Protein AF-A0A7K1FQ31-F1 (afdb_monomer)

pLDDT: mean 91.93, std 6.87, range [58.38, 97.62]

Sequence (81 aa):
MLTQVPLLVVQPPAATDPTVRIFTPPRHATADHVYLSGPGPLHSSCGECGRILLRGQRSVHHVPGIYFVCPGCGACNALPG

Mean predicted aligned error: 3.58 Å

Structure (mmCIF, N/CA/C/O backbone):
data_AF-A0A7K1FQ31-F1
#
_entry.id   AF-A0A7K1FQ31-F1
#
loop_
_atom_site.group_PDB
_atom_site.id
_atom_site.type_symbol
_atom_site.label_atom_id
_atom_site.label_alt_id
_atom_site.label_comp_id
_atom_site.label_asym_id
_atom_site.label_entity_id
_atom_site.label_seq_id
_atom_site.pdbx_PDB_ins_code
_atom_site.Cartn_x
_atom_site.Cartn_y
_atom_site.Cartn_z
_atom_site.occupancy
_atom_site.B_iso_or_equiv
_atom_site.auth_seq_id
_atom_site.auth_comp_id
_atom_site.auth_asym_id
_atom_site.auth_atom_id
_atom_site.pdbx_PDB_model_num
ATOM 1 N N . MET A 1 1 ? -13.142 8.804 16.424 1.00 58.38 1 MET A N 1
ATOM 2 C CA . MET A 1 1 ? -13.417 8.480 15.009 1.00 58.38 1 MET A CA 1
ATOM 3 C C . MET A 1 1 ? -12.163 7.864 14.423 1.00 58.38 1 MET A C 1
ATOM 5 O O . MET A 1 1 ? -11.091 8.398 14.674 1.00 58.38 1 MET A O 1
ATOM 9 N N . LEU A 1 2 ? -12.282 6.732 13.731 1.00 72.31 2 LEU A N 1
ATOM 10 C CA . LEU A 1 2 ? -11.181 6.181 12.940 1.00 72.31 2 LEU A CA 1
ATOM 11 C C . LEU A 1 2 ? -11.135 6.945 11.616 1.00 72.31 2 LEU A C 1
ATOM 13 O O . LEU A 1 2 ? -12.178 7.129 10.990 1.00 72.31 2 LEU A O 1
ATOM 17 N N . THR A 1 3 ? -9.954 7.404 11.214 1.00 89.44 3 THR A N 1
ATOM 18 C CA . THR A 1 3 ? -9.781 8.141 9.956 1.00 89.44 3 THR A CA 1
ATOM 19 C C . THR A 1 3 ? -9.209 7.195 8.917 1.00 89.44 3 THR A C 1
ATOM 21 O O . THR A 1 3 ? -8.176 6.566 9.149 1.00 89.44 3 THR A O 1
ATOM 24 N N . GLN A 1 4 ? -9.861 7.108 7.762 1.00 91.88 4 GLN A N 1
ATOM 25 C CA . GLN A 1 4 ? -9.377 6.322 6.635 1.00 91.88 4 GLN A CA 1
ATOM 26 C C . GLN A 1 4 ? -8.802 7.246 5.561 1.00 91.88 4 GLN A C 1
ATOM 28 O O . GLN A 1 4 ? -9.445 8.214 5.164 1.00 91.88 4 GLN A O 1
ATOM 33 N N . VAL A 1 5 ? -7.594 6.937 5.097 1.00 93.56 5 VAL A N 1
ATOM 34 C CA . VAL A 1 5 ? -6.878 7.676 4.055 1.00 93.56 5 VAL A CA 1
ATOM 35 C C . VAL A 1 5 ? -6.694 6.751 2.849 1.00 93.56 5 VAL A C 1
ATOM 37 O O . VAL A 1 5 ? -6.018 5.726 2.978 1.00 93.56 5 VAL A O 1
ATOM 40 N N . PRO A 1 6 ? -7.280 7.056 1.681 1.00 95.75 6 PRO A N 1
ATOM 41 C CA . PRO A 1 6 ? -7.015 6.280 0.480 1.00 95.75 6 PRO A CA 1
ATOM 42 C C . PRO A 1 6 ? -5.570 6.499 0.018 1.00 95.75 6 PRO A C 1
ATOM 44 O O . PRO A 1 6 ? -5.062 7.619 0.008 1.00 95.75 6 PRO A O 1
ATOM 47 N N . LEU A 1 7 ? -4.904 5.410 -0.350 1.00 96.44 7 LEU A N 1
ATOM 48 C CA . LEU A 1 7 ? -3.597 5.436 -0.994 1.00 96.44 7 LEU A CA 1
ATOM 49 C C . LEU A 1 7 ? -3.730 5.818 -2.470 1.00 96.44 7 LEU A C 1
ATOM 51 O O . LEU A 1 7 ? -4.792 5.663 -3.070 1.00 96.44 7 LEU A O 1
ATOM 55 N N . LEU A 1 8 ? -2.635 6.281 -3.067 1.00 96.75 8 LEU A N 1
ATOM 56 C CA . LEU A 1 8 ? -2.596 6.612 -4.488 1.00 96.75 8 LEU A CA 1
ATOM 57 C C . LEU A 1 8 ? -2.365 5.347 -5.312 1.00 96.75 8 LEU A C 1
ATOM 59 O O . LEU A 1 8 ? -1.381 4.641 -5.090 1.00 96.75 8 LEU A O 1
ATOM 63 N N . VAL A 1 9 ? -3.248 5.076 -6.274 1.00 97.25 9 VAL A N 1
ATOM 64 C CA . VAL A 1 9 ? -3.033 4.016 -7.267 1.00 97.25 9 VAL A CA 1
ATOM 65 C C . VAL A 1 9 ? -2.021 4.512 -8.291 1.00 97.25 9 VAL A C 1
ATOM 67 O O . VAL A 1 9 ? -2.198 5.571 -8.889 1.00 97.25 9 VAL A O 1
ATOM 70 N N . VAL A 1 10 ? -0.956 3.744 -8.491 1.00 95.88 10 VAL A N 1
ATOM 71 C CA . VAL A 1 10 ? 0.143 4.091 -9.396 1.00 95.88 10 VAL A CA 1
ATOM 72 C C . VAL A 1 10 ? 0.463 2.929 -10.325 1.00 95.88 10 VAL A C 1
ATOM 74 O O . VAL A 1 10 ? 0.161 1.770 -10.033 1.00 95.88 10 VAL A O 1
ATOM 77 N N . GLN A 1 11 ? 1.118 3.233 -11.442 1.00 93.75 11 GLN A N 1
ATOM 78 C CA . GLN A 1 11 ? 1.759 2.193 -12.238 1.00 93.75 11 GLN A CA 1
ATOM 79 C C . GLN A 1 11 ? 2.903 1.569 -11.425 1.00 93.75 11 GLN A C 1
ATOM 81 O O . GLN A 1 11 ? 3.674 2.314 -10.810 1.00 93.75 11 GLN A O 1
ATOM 86 N N . PRO A 1 12 ? 3.033 0.230 -11.392 1.00 87.94 12 PRO A N 1
ATOM 87 C CA . PRO A 1 12 ? 4.185 -0.407 -10.776 1.00 87.94 12 PRO A CA 1
ATOM 88 C C . PRO A 1 12 ? 5.479 0.125 -11.413 1.00 87.94 12 PRO A C 1
ATOM 90 O O . PRO A 1 12 ? 5.585 0.148 -12.642 1.00 87.94 12 PRO A O 1
ATOM 93 N N . PRO A 1 13 ? 6.462 0.559 -10.613 1.00 85.44 13 PRO A N 1
ATOM 94 C CA . PRO A 1 13 ? 7.754 0.977 -11.144 1.00 85.44 13 PRO A CA 1
ATOM 95 C C . PRO A 1 13 ? 8.482 -0.203 -11.806 1.00 85.44 13 PRO A C 1
ATOM 97 O O . PRO A 1 13 ? 8.227 -1.370 -11.496 1.00 85.44 13 PRO A O 1
ATOM 100 N N . ALA A 1 14 ? 9.421 0.103 -12.705 1.00 80.69 14 ALA A N 1
ATOM 101 C CA . ALA A 1 14 ? 10.252 -0.913 -13.340 1.00 80.69 14 ALA A CA 1
ATOM 102 C C . ALA A 1 14 ? 11.039 -1.709 -12.282 1.00 80.69 14 ALA A C 1
ATOM 104 O O . ALA A 1 14 ? 11.667 -1.134 -11.394 1.00 80.69 14 ALA A O 1
ATOM 105 N N . ALA A 1 15 ? 11.034 -3.038 -12.401 1.00 68.69 15 ALA A N 1
ATOM 106 C CA . ALA A 1 15 ? 11.592 -3.959 -11.404 1.00 68.69 15 ALA A CA 1
ATOM 107 C C . ALA A 1 15 ? 13.119 -3.851 -11.193 1.00 68.69 15 ALA A C 1
ATOM 109 O O . ALA A 1 15 ? 13.672 -4.545 -10.345 1.00 68.69 15 ALA A O 1
ATOM 110 N N . THR A 1 16 ? 13.810 -3.016 -11.970 1.00 77.69 16 THR A N 1
ATOM 111 C CA . THR A 1 16 ? 15.272 -2.890 -11.979 1.00 77.69 16 THR A CA 1
ATOM 112 C C . THR A 1 16 ? 15.813 -1.794 -11.062 1.00 77.69 16 THR A C 1
ATOM 114 O O . THR A 1 16 ? 17.028 -1.695 -10.923 1.00 77.69 16 THR A O 1
ATOM 117 N N . ASP A 1 17 ? 14.962 -0.964 -10.451 1.00 84.88 17 ASP A N 1
ATOM 118 C CA . ASP A 1 17 ? 15.418 0.091 -9.539 1.00 84.88 17 ASP A CA 1
ATOM 119 C C . ASP A 1 17 ? 15.696 -0.476 -8.128 1.00 84.88 17 ASP A C 1
ATOM 121 O O . ASP A 1 17 ? 14.762 -0.875 -7.423 1.00 84.88 17 ASP A O 1
ATOM 125 N N . PRO A 1 18 ? 16.962 -0.499 -7.662 1.00 84.19 18 PRO A N 1
ATOM 126 C CA . PRO A 1 18 ? 17.314 -1.055 -6.358 1.00 84.19 18 PRO A CA 1
ATOM 127 C C . PRO A 1 18 ? 16.829 -0.203 -5.176 1.00 84.19 18 PRO A C 1
ATOM 129 O O . PRO A 1 18 ? 16.892 -0.669 -4.035 1.00 84.19 18 PRO A O 1
ATOM 132 N N . THR A 1 19 ? 16.358 1.023 -5.408 1.00 88.06 19 THR A N 1
ATOM 133 C CA . THR A 1 19 ? 15.787 1.907 -4.378 1.00 88.06 19 THR A CA 1
ATOM 134 C C . THR A 1 19 ? 14.306 1.631 -4.122 1.00 88.06 19 THR A C 1
ATOM 13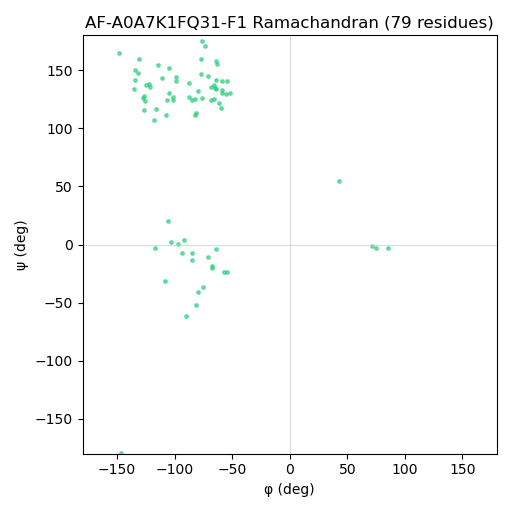6 O O . THR A 1 19 ? 13.761 2.040 -3.098 1.00 88.06 19 THR A O 1
ATOM 139 N N . VAL A 1 20 ? 13.665 0.868 -5.008 1.00 92.25 20 VAL A N 1
ATOM 140 C CA . VAL A 1 20 ? 12.249 0.532 -4.924 1.00 92.25 20 VAL A CA 1
ATOM 141 C C . VAL A 1 20 ? 12.025 -0.719 -4.072 1.00 92.25 20 VAL A C 1
ATOM 143 O O . VAL A 1 20 ? 12.740 -1.721 -4.156 1.00 92.25 20 VAL A O 1
ATOM 146 N N . ARG A 1 21 ? 10.984 -0.686 -3.242 1.00 93.25 21 ARG A N 1
ATOM 147 C CA . ARG A 1 21 ? 10.456 -1.814 -2.475 1.00 93.25 21 ARG A CA 1
ATOM 148 C C . ARG A 1 21 ? 8.964 -1.950 -2.751 1.00 93.25 21 ARG A C 1
ATOM 150 O O . ARG A 1 21 ? 8.172 -1.081 -2.398 1.00 93.25 21 ARG A O 1
ATOM 157 N N . ILE A 1 22 ? 8.593 -3.070 -3.367 1.00 94.19 22 ILE A N 1
ATOM 158 C CA . ILE A 1 22 ? 7.199 -3.433 -3.625 1.00 94.19 22 ILE A CA 1
ATOM 159 C C . ILE A 1 22 ? 6.823 -4.571 -2.682 1.00 94.19 22 ILE A C 1
ATOM 161 O O . ILE A 1 22 ? 7.313 -5.693 -2.814 1.00 94.19 22 ILE A O 1
ATOM 165 N N . PHE A 1 23 ? 5.941 -4.287 -1.731 1.00 95.38 23 PHE A N 1
ATOM 166 C CA . PHE A 1 23 ? 5.390 -5.294 -0.838 1.00 95.38 23 PHE A CA 1
ATOM 167 C C . PHE A 1 23 ? 4.240 -6.010 -1.538 1.00 95.38 23 PHE A C 1
ATOM 169 O O . PHE A 1 23 ? 3.182 -5.431 -1.792 1.00 95.38 23 PHE A O 1
ATOM 176 N N . THR A 1 24 ? 4.459 -7.282 -1.860 1.00 94.81 24 THR A N 1
ATOM 177 C CA . THR A 1 24 ? 3.445 -8.164 -2.438 1.00 94.81 24 THR A CA 1
ATOM 178 C C . THR A 1 24 ? 2.828 -9.036 -1.349 1.00 94.81 24 THR A C 1
ATOM 180 O O . THR A 1 24 ? 3.507 -9.395 -0.383 1.00 94.81 24 THR A O 1
ATOM 183 N N . PRO A 1 25 ? 1.523 -9.332 -1.432 1.00 92.81 25 PRO A N 1
ATOM 184 C CA . PRO A 1 25 ? 0.880 -10.162 -0.429 1.00 92.81 25 PRO A CA 1
ATOM 185 C C . PRO A 1 25 ? 1.355 -11.616 -0.572 1.00 92.81 25 PRO A C 1
ATOM 187 O O . PRO A 1 25 ? 1.572 -12.088 -1.693 1.00 92.81 25 PRO A O 1
ATOM 190 N N . PRO A 1 26 ? 1.496 -12.367 0.533 1.00 90.50 26 PRO A N 1
ATOM 191 C CA . PRO A 1 26 ? 1.753 -13.799 0.451 1.00 90.50 26 PRO A CA 1
ATOM 192 C C . PRO A 1 26 ? 0.577 -14.515 -0.229 1.00 90.50 26 PRO A C 1
ATOM 194 O O . PRO A 1 26 ? -0.567 -14.069 -0.142 1.00 90.50 26 PRO A O 1
ATOM 197 N N . ARG A 1 27 ? 0.832 -15.685 -0.834 1.00 87.12 27 ARG A N 1
ATOM 198 C CA . ARG A 1 27 ? -0.201 -16.494 -1.522 1.00 87.12 27 ARG A CA 1
ATOM 199 C C . ARG A 1 27 ? -1.419 -16.832 -0.651 1.00 87.12 27 ARG A C 1
ATOM 201 O O . ARG A 1 27 ? -2.487 -17.100 -1.185 1.00 87.12 27 ARG A O 1
ATOM 208 N N . HIS A 1 28 ? -1.258 -16.824 0.670 1.00 88.25 28 HIS A N 1
ATOM 209 C CA . HIS A 1 28 ? -2.299 -17.151 1.647 1.00 88.25 28 HIS A CA 1
ATOM 210 C C . HIS A 1 28 ? -2.848 -15.916 2.380 1.00 88.25 28 HIS A C 1
ATOM 212 O O . HIS A 1 28 ? -3.388 -16.042 3.477 1.00 88.25 28 HIS A O 1
ATOM 218 N N . ALA A 1 29 ? -2.682 -14.712 1.823 1.00 89.06 29 ALA A N 1
ATOM 219 C CA . ALA A 1 29 ? -3.268 -13.506 2.395 1.00 89.06 29 ALA A CA 1
ATOM 220 C C . ALA A 1 29 ? -4.801 -13.634 2.457 1.00 89.06 29 ALA A C 1
ATOM 222 O O . ALA A 1 29 ? -5.475 -13.749 1.435 1.00 89.06 29 ALA A O 1
ATOM 223 N N . THR A 1 30 ? -5.355 -13.607 3.669 1.00 89.75 30 THR A N 1
ATOM 224 C CA . THR A 1 30 ? -6.808 -13.625 3.902 1.00 89.75 30 THR A CA 1
ATOM 225 C C . THR A 1 30 ? -7.422 -12.258 3.617 1.00 89.75 30 THR A C 1
ATOM 227 O O . THR A 1 30 ? -6.692 -11.296 3.383 1.00 89.75 30 THR A O 1
ATOM 230 N N . ALA A 1 31 ? -8.753 -12.132 3.682 1.00 84.94 31 ALA A N 1
ATOM 231 C CA . ALA A 1 31 ? -9.472 -10.858 3.550 1.00 84.94 31 ALA A CA 1
ATOM 232 C C . ALA A 1 31 ? -9.043 -9.776 4.570 1.00 84.94 31 ALA A C 1
ATOM 234 O O . ALA A 1 31 ? -9.124 -8.586 4.269 1.00 84.94 31 ALA A O 1
ATOM 235 N N . ASP A 1 32 ? -8.490 -10.183 5.714 1.00 89.81 32 ASP A N 1
ATOM 236 C CA . ASP A 1 32 ? -8.069 -9.281 6.792 1.00 89.81 32 ASP A CA 1
ATOM 237 C C . ASP A 1 32 ? -6.578 -8.926 6.765 1.00 89.81 32 A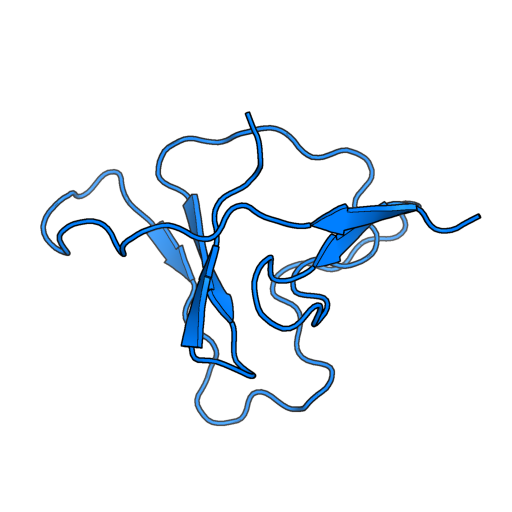SP A C 1
ATOM 239 O O . ASP A 1 32 ? -6.109 -8.190 7.640 1.00 89.81 32 ASP A O 1
ATOM 243 N N . HIS A 1 33 ? -5.824 -9.445 5.787 1.00 93.94 33 HIS A N 1
ATOM 244 C CA . HIS A 1 33 ? -4.396 -9.169 5.655 1.00 93.94 33 HIS A CA 1
ATOM 245 C C . HIS A 1 33 ? -4.124 -7.667 5.504 1.00 93.94 33 HIS A C 1
ATOM 247 O O . HIS A 1 33 ? -4.704 -7.009 4.637 1.00 93.94 33 HIS A O 1
ATOM 253 N N . VAL A 1 34 ? -3.190 -7.174 6.317 1.00 96.25 34 VAL A N 1
ATOM 254 C CA . VAL A 1 34 ? -2.625 -5.822 6.280 1.00 96.25 34 VAL A CA 1
ATOM 255 C C . VAL A 1 34 ? -1.102 -5.927 6.345 1.00 96.25 34 VAL A C 1
ATOM 257 O O . VAL A 1 34 ? -0.574 -6.831 6.991 1.00 96.25 34 VAL A O 1
ATOM 260 N N . TYR A 1 35 ? -0.395 -5.001 5.701 1.00 95.88 35 TYR A N 1
ATOM 261 C CA . TYR A 1 35 ? 1.072 -4.975 5.689 1.00 95.88 35 TYR A CA 1
ATOM 262 C C . TYR A 1 35 ? 1.658 -4.469 7.002 1.00 95.88 35 TYR A C 1
ATOM 264 O O . TYR A 1 35 ? 2.691 -4.955 7.451 1.00 95.88 35 TYR A O 1
ATOM 272 N N . LEU A 1 36 ? 0.993 -3.489 7.615 1.00 94.19 36 LEU A N 1
ATOM 273 C CA . LEU A 1 36 ? 1.389 -2.887 8.883 1.00 94.19 36 LEU A CA 1
ATOM 274 C C . LEU A 1 36 ? 0.163 -2.755 9.783 1.00 94.19 36 LEU A C 1
ATOM 276 O O . LEU A 1 36 ? -0.922 -2.404 9.317 1.00 94.19 36 LEU A O 1
ATOM 280 N N . SER A 1 37 ? 0.349 -3.002 11.079 1.00 95.50 37 SER A N 1
ATOM 281 C CA . SER A 1 37 ? -0.685 -2.841 12.100 1.00 95.50 37 SER A CA 1
ATOM 282 C C . SER A 1 37 ? -0.111 -2.134 13.323 1.00 95.50 37 SER A C 1
ATOM 284 O O . SER A 1 37 ? 0.957 -2.498 13.808 1.00 95.50 37 SER A O 1
ATOM 286 N N . GLY A 1 38 ? -0.833 -1.142 13.833 1.00 95.81 38 GLY A N 1
ATOM 287 C CA . GLY A 1 38 ? -0.484 -0.405 15.042 1.00 95.81 38 GLY A CA 1
ATOM 288 C C . GLY A 1 38 ? -1.719 0.044 15.833 1.00 95.81 38 GLY A C 1
ATOM 289 O O . GLY A 1 38 ? -2.845 -0.254 15.435 1.00 95.81 38 GLY A O 1
ATOM 290 N N . PRO A 1 39 ? -1.525 0.753 16.962 1.00 95.75 39 PRO A N 1
ATOM 291 C CA . PRO A 1 39 ? -2.606 1.211 17.842 1.00 95.75 39 PRO A CA 1
ATOM 292 C C . PRO A 1 39 ? -3.135 2.619 17.507 1.00 95.75 39 PRO A C 1
ATOM 294 O O . PRO A 1 39 ? -3.916 3.181 18.269 1.00 95.75 39 PRO A O 1
AT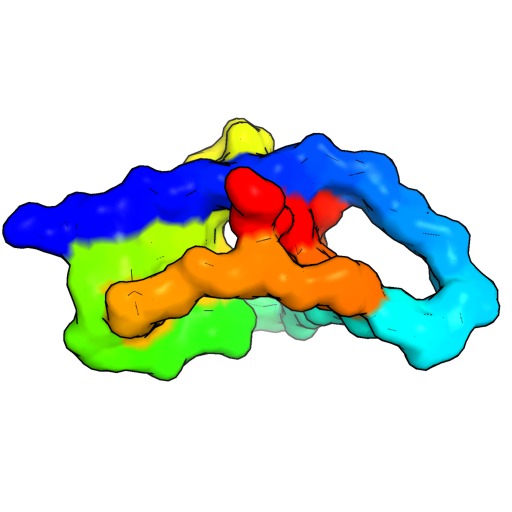OM 297 N N . GLY A 1 40 ? -2.651 3.247 16.434 1.00 96.00 40 GLY A N 1
ATOM 298 C CA . GLY A 1 40 ? -3.042 4.602 16.049 1.00 96.00 40 GLY A CA 1
ATOM 299 C C . GLY A 1 40 ? -4.458 4.686 15.459 1.00 96.00 40 GLY A C 1
ATOM 300 O O . GLY A 1 40 ? -5.082 3.664 15.176 1.00 96.00 40 GLY A O 1
ATOM 301 N N . PRO A 1 41 ? -4.981 5.903 15.248 1.00 95.75 41 PRO A N 1
ATOM 302 C CA . PRO A 1 41 ? -6.353 6.105 14.785 1.00 95.75 41 PRO A CA 1
ATOM 303 C C . PRO A 1 41 ? -6.516 6.024 13.258 1.00 95.75 41 PRO A C 1
ATOM 305 O O . PRO A 1 41 ? -7.646 6.093 12.771 1.00 95.75 41 PRO A O 1
ATOM 308 N N . LEU A 1 42 ? -5.418 5.934 12.496 1.00 95.62 42 LEU A N 1
ATOM 309 C CA . LEU A 1 42 ? -5.444 6.036 11.037 1.00 95.62 42 LEU A CA 1
ATOM 310 C C . LEU A 1 42 ? -5.427 4.667 10.365 1.00 95.62 42 LEU A C 1
ATOM 312 O O . LEU A 1 42 ? -4.700 3.756 10.765 1.00 95.62 42 LEU A O 1
ATOM 316 N N . HIS A 1 43 ? -6.186 4.526 9.291 1.00 96.44 43 HIS A N 1
ATOM 317 C CA . HIS A 1 43 ? -6.139 3.380 8.392 1.00 96.44 43 HIS A CA 1
ATOM 318 C C . HIS A 1 43 ? -5.822 3.869 6.988 1.00 96.44 43 HIS A C 1
ATOM 320 O O . HIS A 1 43 ? -6.367 4.881 6.556 1.00 96.44 43 HIS A O 1
ATOM 326 N N . SER A 1 44 ? -4.965 3.155 6.267 1.00 96.62 44 SER A N 1
ATOM 327 C CA . SER A 1 44 ? -4.734 3.419 4.850 1.00 96.62 44 SER A CA 1
ATOM 328 C C . SER A 1 44 ? -5.381 2.331 4.017 1.00 96.62 44 SER A C 1
ATOM 330 O O . SER A 1 44 ? -5.106 1.143 4.216 1.00 96.62 44 SER A O 1
ATOM 332 N N . SER A 1 45 ? -6.249 2.734 3.098 1.00 97.06 45 SER A N 1
ATOM 333 C CA . SER A 1 45 ? -6.957 1.824 2.206 1.00 97.06 45 SER A CA 1
ATOM 334 C C . SER A 1 45 ? -6.390 1.861 0.800 1.00 97.06 45 SER A C 1
ATOM 336 O O . S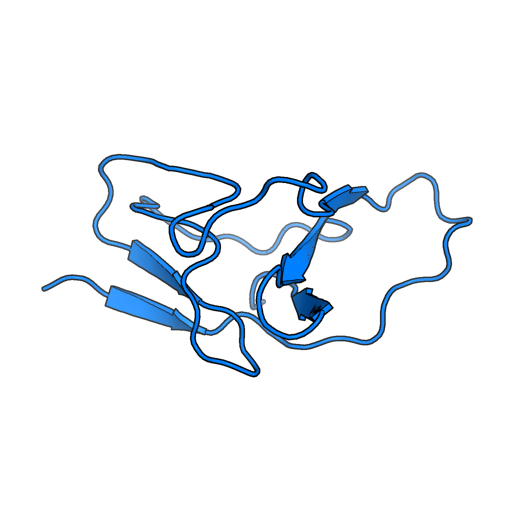ER A 1 45 ? -5.883 2.883 0.355 1.00 97.06 45 SER A O 1
ATOM 338 N N . CYS A 1 46 ? -6.519 0.756 0.077 1.00 97.38 46 CYS A N 1
ATOM 339 C CA . CYS A 1 46 ? -6.291 0.714 -1.354 1.00 97.38 46 CYS A CA 1
ATOM 340 C C . CYS A 1 46 ? -7.113 1.814 -2.036 1.00 97.38 46 CYS A C 1
ATOM 342 O O . CYS A 1 46 ? -8.312 1.926 -1.771 1.00 97.38 46 CYS A O 1
ATOM 344 N N . GLY A 1 47 ? -6.468 2.597 -2.901 1.00 97.06 47 GLY A N 1
ATOM 345 C CA . GLY A 1 47 ? -7.132 3.672 -3.640 1.00 97.06 47 GLY A CA 1
ATOM 346 C C . GLY A 1 47 ? -8.151 3.177 -4.665 1.00 97.06 47 GLY A C 1
ATOM 347 O O . GLY A 1 47 ? -9.036 3.933 -5.037 1.00 97.06 47 GLY A O 1
ATOM 348 N N . GLU A 1 48 ? -8.053 1.908 -5.076 1.00 97.62 48 GLU A N 1
ATOM 349 C CA . GLU A 1 48 ? -8.950 1.297 -6.063 1.00 97.62 48 GLU A CA 1
ATOM 350 C C . GLU A 1 48 ? -10.172 0.640 -5.401 1.00 97.62 48 GLU A C 1
ATOM 352 O O . GLU A 1 48 ? -11.309 1.029 -5.631 1.00 97.62 48 GLU A O 1
ATOM 357 N N . CYS A 1 49 ? -9.954 -0.367 -4.545 1.00 96.38 49 CYS A N 1
ATOM 358 C CA . CYS A 1 49 ? -11.045 -1.188 -3.998 1.00 96.38 49 CYS A CA 1
ATOM 359 C C . CYS A 1 49 ? -11.438 -0.847 -2.550 1.00 96.38 49 CYS A C 1
ATOM 361 O O . CYS A 1 49 ? -12.250 -1.551 -1.955 1.00 96.38 49 CYS A O 1
ATOM 363 N N . GLY A 1 50 ? -10.823 0.168 -1.931 1.00 95.94 50 GLY A N 1
ATOM 364 C CA . GLY A 1 50 ? -11.146 0.605 -0.564 1.00 95.94 50 GLY A CA 1
ATOM 365 C C . GLY A 1 50 ? -10.698 -0.339 0.560 1.00 95.94 50 GLY A C 1
ATOM 366 O O . GLY A 1 50 ? -10.866 -0.029 1.739 1.00 95.94 50 GLY A O 1
ATOM 367 N N . ARG A 1 51 ? -10.081 -1.477 0.232 1.00 95.69 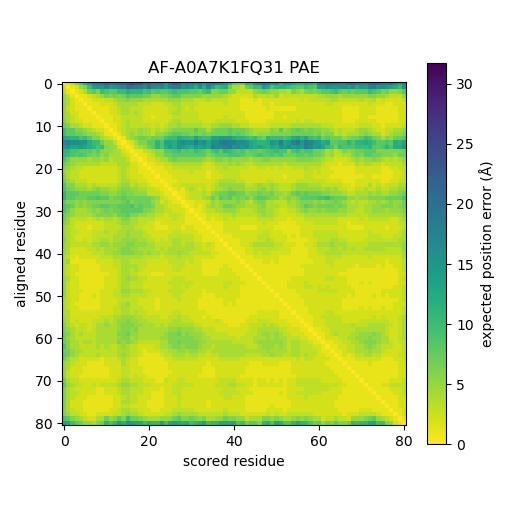51 ARG A N 1
ATOM 368 C CA . ARG A 1 51 ? -9.589 -2.447 1.214 1.00 95.69 51 ARG A CA 1
ATOM 369 C C . ARG A 1 51 ? -8.477 -1.869 2.093 1.00 95.69 51 ARG A C 1
ATOM 371 O O . ARG A 1 51 ? -7.522 -1.311 1.568 1.00 95.69 51 ARG A O 1
ATOM 378 N N . ILE A 1 52 ? -8.540 -2.064 3.411 1.00 96.69 52 ILE A N 1
ATOM 379 C CA . ILE A 1 52 ? -7.483 -1.619 4.336 1.00 96.69 52 ILE A CA 1
ATOM 380 C C . ILE A 1 52 ? -6.184 -2.389 4.064 1.00 96.69 52 ILE A C 1
ATOM 382 O O . ILE A 1 52 ? -6.174 -3.616 4.103 1.00 96.69 52 ILE A O 1
ATOM 386 N N . LEU A 1 53 ? -5.095 -1.658 3.818 1.00 96.75 53 LEU A N 1
ATOM 387 C CA . LEU A 1 53 ? -3.748 -2.201 3.611 1.00 96.75 53 LEU A CA 1
ATOM 388 C C . LEU A 1 53 ? -2.817 -1.905 4.790 1.00 96.75 53 LEU A C 1
ATOM 390 O O . LEU A 1 53 ? -1.952 -2.724 5.088 1.00 96.75 53 LEU A O 1
ATOM 394 N N . LEU A 1 54 ? -3.012 -0.776 5.481 1.00 96.12 54 LEU A N 1
ATOM 395 C CA . LEU A 1 54 ? -2.266 -0.385 6.683 1.00 96.12 54 LEU A CA 1
ATOM 396 C C . LEU A 1 54 ? -3.260 -0.045 7.797 1.00 96.12 54 LEU A C 1
ATOM 398 O O . LEU A 1 54 ? -4.143 0.792 7.608 1.00 96.12 54 LEU A O 1
ATOM 402 N N . ARG A 1 55 ? -3.129 -0.679 8.963 1.00 96.62 55 ARG A N 1
ATOM 403 C CA . ARG A 1 55 ? -4.057 -0.528 10.093 1.00 96.62 55 ARG A CA 1
ATOM 404 C C . ARG A 1 55 ? -3.400 0.207 11.255 1.00 96.62 55 ARG A C 1
ATOM 406 O O . ARG A 1 55 ? -2.222 0.023 11.534 1.00 96.62 55 ARG A O 1
ATOM 413 N N . GLY A 1 56 ? -4.189 1.034 11.922 1.00 96.31 56 GLY A N 1
ATOM 414 C CA . GLY A 1 56 ? -3.844 1.834 13.096 1.00 96.31 56 GLY A CA 1
ATOM 415 C C . GLY A 1 56 ? -2.486 2.540 13.054 1.00 96.31 56 GLY A C 1
ATOM 416 O O . GLY A 1 56 ? -1.660 2.391 13.954 1.00 96.31 56 GLY A O 1
ATOM 417 N N . GLN A 1 57 ? -2.246 3.324 12.008 1.00 94.25 57 GLN A N 1
ATOM 418 C CA . GLN A 1 57 ? -1.073 4.186 11.903 1.00 94.25 57 GLN A CA 1
ATOM 419 C C . GLN A 1 57 ? -1.259 5.43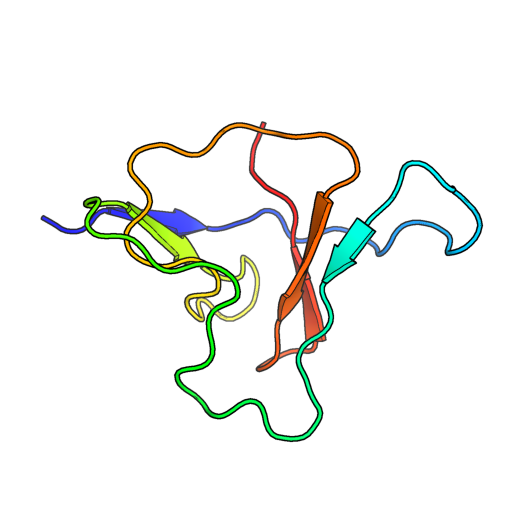9 12.775 1.00 94.25 57 GLN A C 1
ATOM 421 O O . GLN A 1 57 ? -2.379 5.924 12.957 1.00 94.25 57 GLN A O 1
ATOM 426 N N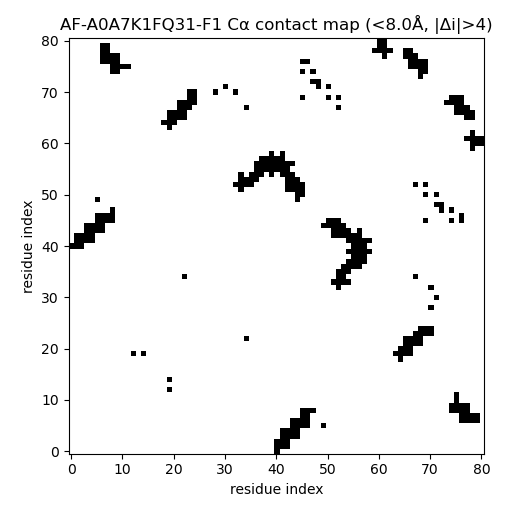 . ARG A 1 58 ? -0.168 5.960 13.351 1.00 94.31 58 ARG A N 1
ATOM 427 C CA . ARG A 1 58 ? -0.187 7.239 14.096 1.00 94.31 58 ARG A CA 1
ATOM 428 C C . ARG A 1 58 ? -0.160 8.437 13.149 1.00 94.31 58 ARG A C 1
ATOM 430 O O . ARG A 1 58 ? -0.875 9.406 13.365 1.00 94.31 58 ARG A O 1
ATOM 437 N N . SER A 1 59 ? 0.649 8.332 12.105 1.00 91.38 59 SER A N 1
ATOM 438 C CA . SER A 1 59 ? 0.768 9.270 10.995 1.00 91.38 59 SER A CA 1
ATOM 439 C C . SER A 1 59 ? 1.131 8.487 9.733 1.00 91.38 59 SER A C 1
ATOM 441 O O . SER A 1 59 ? 1.525 7.321 9.807 1.00 91.38 59 SER A O 1
ATOM 443 N N . VAL A 1 60 ? 0.975 9.121 8.576 1.00 88.44 60 VAL A N 1
ATOM 444 C CA . VAL A 1 60 ? 1.396 8.589 7.280 1.00 88.44 60 VAL A CA 1
ATOM 445 C C . VAL A 1 60 ? 2.268 9.656 6.634 1.00 88.44 60 VAL A C 1
ATOM 447 O O . VAL A 1 60 ? 1.862 10.812 6.565 1.00 88.44 60 VAL A O 1
ATOM 450 N N . HIS A 1 61 ? 3.465 9.275 6.199 1.00 89.25 61 HIS A N 1
ATOM 451 C CA . HIS A 1 61 ? 4.403 10.160 5.516 1.00 89.25 61 HIS A CA 1
ATOM 452 C C . HIS A 1 61 ? 4.775 9.532 4.186 1.00 89.25 61 HIS A C 1
ATOM 454 O O . HIS A 1 61 ? 5.039 8.332 4.135 1.00 89.25 61 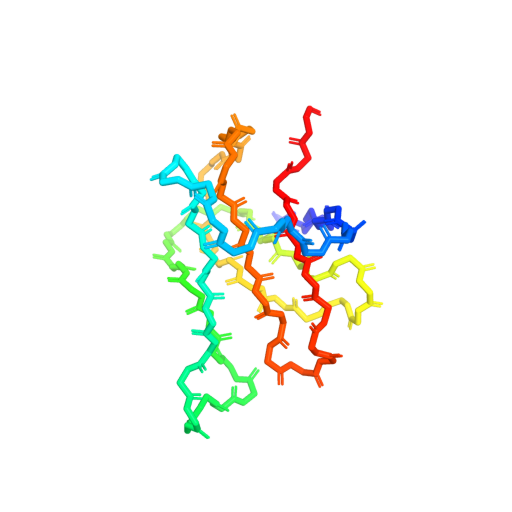HIS A O 1
ATOM 460 N N . HIS A 1 62 ? 4.826 10.331 3.126 1.00 88.56 62 HIS A N 1
ATOM 461 C CA . HIS A 1 62 ? 5.330 9.855 1.852 1.00 88.56 62 HIS A CA 1
ATOM 462 C C . HIS A 1 62 ? 6.794 9.424 1.990 1.00 88.56 62 HIS A C 1
ATOM 464 O O . HIS A 1 62 ? 7.658 10.207 2.388 1.00 88.56 62 HIS A O 1
ATOM 470 N N . VAL A 1 63 ? 7.056 8.162 1.656 1.00 88.69 63 VAL A N 1
ATOM 471 C CA . VAL A 1 63 ? 8.404 7.612 1.539 1.00 88.69 63 VAL A CA 1
ATOM 472 C C . VAL A 1 63 ? 8.575 7.167 0.089 1.00 88.69 63 VAL A C 1
ATOM 474 O O . VAL A 1 63 ? 7.964 6.167 -0.305 1.00 88.69 63 VAL A O 1
ATOM 477 N N . PRO A 1 64 ? 9.368 7.898 -0.716 1.00 89.12 64 PRO A N 1
ATOM 478 C CA . PRO A 1 64 ? 9.624 7.524 -2.097 1.00 89.12 64 PRO A CA 1
ATOM 479 C C . PRO A 1 64 ? 10.151 6.091 -2.197 1.00 89.12 64 PRO A C 1
ATOM 481 O O . PRO A 1 64 ? 10.951 5.651 -1.372 1.00 89.12 64 PRO A O 1
ATOM 484 N N . GLY A 1 65 ? 9.699 5.364 -3.216 1.00 91.44 65 GLY A N 1
ATOM 485 C CA . GLY A 1 65 ? 10.163 4.004 -3.479 1.00 91.44 65 GLY A CA 1
ATOM 486 C C . GLY A 1 65 ? 9.434 2.903 -2.705 1.00 91.44 65 GLY A C 1
ATOM 487 O O . GLY A 1 65 ? 9.720 1.739 -2.962 1.00 91.44 65 GLY A O 1
ATOM 488 N N . ILE A 1 66 ? 8.486 3.211 -1.811 1.00 93.81 66 ILE A N 1
ATOM 489 C CA . ILE A 1 66 ? 7.690 2.194 -1.102 1.00 93.81 66 ILE A CA 1
ATOM 490 C C . ILE A 1 66 ? 6.300 2.050 -1.723 1.00 93.81 66 ILE A C 1
ATOM 492 O O . ILE A 1 66 ? 5.528 3.006 -1.778 1.00 93.81 66 ILE A O 1
ATOM 496 N N . TYR A 1 67 ? 5.961 0.819 -2.113 1.00 95.62 67 TYR A N 1
ATOM 497 C CA . TYR A 1 67 ? 4.683 0.484 -2.735 1.00 95.62 67 TYR A CA 1
ATOM 498 C C . TYR A 1 67 ? 4.056 -0.773 -2.127 1.00 95.62 67 TYR A C 1
ATOM 500 O O . TYR A 1 67 ? 4.758 -1.694 -1.709 1.00 95.62 67 TYR A O 1
ATOM 508 N N . PHE A 1 68 ? 2.724 -0.840 -2.138 1.00 96.38 68 PHE A N 1
ATOM 509 C CA . PHE A 1 68 ? 1.934 -1.956 -1.615 1.00 96.38 68 PHE A CA 1
ATOM 510 C C . PHE A 1 68 ? 0.981 -2.490 -2.686 1.00 96.38 68 PHE A C 1
ATOM 512 O O . PHE A 1 68 ? 0.139 -1.754 -3.206 1.00 96.38 68 PHE A O 1
ATOM 519 N N . VAL A 1 69 ? 1.075 -3.780 -3.001 1.00 96.94 69 VAL A N 1
ATOM 520 C CA . VAL A 1 69 ? 0.151 -4.431 -3.938 1.00 96.94 69 VAL A CA 1
ATOM 521 C C . VAL A 1 69 ? -1.102 -4.866 -3.191 1.00 96.94 69 VAL A C 1
ATOM 523 O O . VAL A 1 69 ? -1.035 -5.606 -2.222 1.00 96.94 69 VAL A O 1
ATOM 526 N N . CYS A 1 70 ? -2.280 -4.435 -3.624 1.00 96.38 70 CYS A N 1
ATOM 527 C CA . CYS A 1 70 ? -3.511 -4.813 -2.948 1.00 96.38 70 CYS A CA 1
ATOM 528 C C . CYS A 1 70 ? -3.799 -6.317 -3.139 1.00 96.38 70 CYS A C 1
ATOM 530 O O . CYS A 1 70 ? -3.941 -6.752 -4.280 1.00 96.38 70 CYS A O 1
ATOM 532 N N . PRO A 1 71 ? -3.984 -7.116 -2.070 1.00 95.31 71 PRO A N 1
ATOM 533 C CA . PRO A 1 71 ? -4.350 -8.530 -2.197 1.00 95.31 71 PRO A CA 1
ATOM 534 C C . PRO A 1 71 ? -5.755 -8.758 -2.764 1.00 95.31 71 PRO A C 1
ATOM 536 O O . PRO A 1 71 ? -6.057 -9.864 -3.195 1.00 95.31 71 PRO A O 1
ATOM 539 N N . GLY A 1 72 ? -6.627 -7.745 -2.728 1.00 94.06 72 GLY A N 1
ATOM 540 C CA . GLY A 1 72 ? -7.989 -7.845 -3.253 1.00 94.06 72 GLY A CA 1
ATOM 541 C C . GLY A 1 72 ? -8.066 -7.646 -4.765 1.00 94.06 72 GLY A C 1
ATOM 542 O O . GLY A 1 72 ? -8.641 -8.474 -5.459 1.00 94.06 72 GLY A O 1
ATOM 543 N N . CYS A 1 73 ? -7.494 -6.549 -5.272 1.00 95.31 73 CYS A N 1
ATOM 544 C CA . CYS A 1 73 ? -7.621 -6.155 -6.681 1.00 95.31 73 CYS A CA 1
ATOM 545 C C . CYS A 1 73 ? -6.298 -6.122 -7.462 1.00 95.31 73 CYS A C 1
ATOM 547 O O . CYS A 1 73 ? -6.303 -5.813 -8.647 1.00 95.31 73 CYS A O 1
ATOM 549 N N . GLY A 1 74 ? -5.156 -6.383 -6.820 1.00 95.19 74 GLY A N 1
ATOM 550 C CA . GLY A 1 74 ? -3.835 -6.337 -7.458 1.00 95.19 74 GLY A CA 1
ATOM 551 C C . GLY A 1 74 ? -3.283 -4.932 -7.729 1.00 95.19 74 GLY A C 1
ATOM 552 O O . GLY A 1 74 ? -2.145 -4.816 -8.176 1.00 95.19 74 GLY A O 1
ATOM 553 N N . ALA A 1 75 ? -4.034 -3.862 -7.440 1.00 97.12 75 ALA A N 1
ATOM 554 C CA . ALA A 1 75 ? -3.578 -2.488 -7.659 1.00 97.12 75 ALA A CA 1
ATOM 555 C C . ALA A 1 75 ? -2.292 -2.178 -6.872 1.00 97.12 75 ALA A C 1
ATOM 557 O O . ALA A 1 75 ? -2.162 -2.570 -5.711 1.00 97.12 75 ALA A O 1
ATOM 558 N N . CYS A 1 76 ? -1.365 -1.436 -7.478 1.00 97.19 76 CYS A N 1
ATOM 559 C CA . CYS A 1 76 ? -0.159 -0.945 -6.816 1.00 97.19 76 CYS A CA 1
ATOM 560 C C . CYS A 1 76 ? -0.450 0.403 -6.143 1.00 97.19 76 CYS A C 1
ATOM 562 O O . CYS A 1 76 ? -0.976 1.311 -6.783 1.00 97.19 76 CYS A O 1
ATOM 564 N N . ASN A 1 77 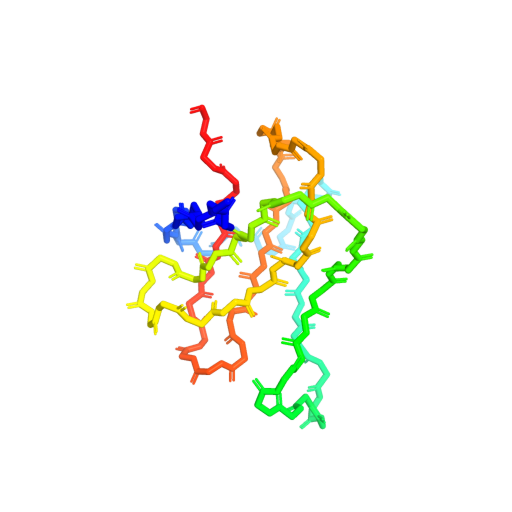? -0.145 0.520 -4.851 1.00 97.50 77 ASN A N 1
ATOM 565 C CA . ASN A 1 77 ? -0.514 1.669 -4.027 1.00 97.50 77 ASN A CA 1
ATOM 566 C C . ASN A 1 77 ? 0.724 2.341 -3.429 1.00 97.50 77 ASN A C 1
ATOM 568 O O . ASN A 1 77 ? 1.582 1.658 -2.871 1.00 97.50 77 ASN A O 1
ATOM 572 N N . ALA A 1 78 ? 0.770 3.670 -3.477 1.00 96.25 78 ALA A N 1
ATOM 573 C CA . ALA A 1 78 ? 1.778 4.505 -2.830 1.00 96.25 78 ALA A CA 1
ATOM 574 C C . ALA A 1 78 ? 1.150 5.374 -1.729 1.00 96.25 78 ALA A C 1
ATOM 576 O O . ALA A 1 78 ? -0.044 5.690 -1.766 1.00 96.25 78 ALA A O 1
ATOM 577 N N . LEU A 1 79 ? 1.958 5.770 -0.744 1.00 93.50 79 LEU A N 1
ATOM 578 C CA . LEU A 1 79 ? 1.535 6.753 0.257 1.00 93.50 79 LEU A CA 1
ATOM 579 C C . LEU A 1 79 ? 1.309 8.119 -0.419 1.00 93.50 79 LEU A C 1
ATOM 581 O O . LEU A 1 79 ? 2.126 8.500 -1.258 1.00 93.50 79 LEU A O 1
ATOM 585 N N . PRO A 1 80 ? 0.229 8.850 -0.085 1.00 85.50 80 PRO A N 1
ATOM 586 C CA . PRO A 1 80 ? -0.000 10.184 -0.629 1.00 85.50 80 PRO A CA 1
ATOM 587 C C . PRO A 1 80 ? 1.097 11.159 -0.176 1.00 85.50 80 PRO A C 1
ATOM 589 O O . PRO A 1 80 ? 1.579 11.061 0.957 1.00 85.50 80 PRO A O 1
ATOM 592 N N . GLY A 1 81 ? 1.491 12.046 -1.096 1.00 76.50 81 GLY A N 1
ATOM 593 C CA . GLY A 1 81 ? 2.453 13.138 -0.896 1.00 76.50 81 GLY A CA 1
ATOM 594 C C . GLY A 1 81 ? 1.886 14.316 -0.124 1.00 76.50 81 GLY A C 1
ATOM 595 O O . GLY A 1 81 ? 0.661 14.548 -0.233 1.00 76.50 81 GLY A O 1
#

Organism: NCBI:txid2665158

Foldseek 3Di:
DQAEAEFDFDDDDDPPDPLADEDEDPPPQDLQDAPEEDQARYFYAHNPPRRTRYYRDNDFDFDPRYWYQDPPPRTIGGTDD

Secondary structure (DSSP, 8-state):
--EEEEPEEEPPPPTT-TT-EEEPPPTT--TT--SEE-SSSEEEE-TTT--EEEEEES-----TTEEEE-TTT--EEE---

Solvent-accessible surface area (backbone atoms only — not comparable to full-atom values): 4894 Å² total; per-residue (Å²): 129,78,46,78,42,68,25,40,71,48,82,77,73,73,91,81,50,87,77,52,45,76,49,68,63,62,99,80,61,55,97,82,51,53,85,44,78,52,93,31,57,31,31,33,16,36,51,83,81,61,49,61,40,30,38,19,34,82,75,86,73,57,55,89,46,49,35,38,38,36,84,87,79,63,51,32,26,30,62,59,124

Radius of gyration: 12.18 Å; Cα contacts (8 Å, |Δi|>4): 167; chains: 1; bounding box: 31×30×31 Å